Protein AF-A0AAE2HW21-F1 (afdb_monomer_lite)

Sequence (88 aa):
MHHDPVGLILDYARDAIVFDGDDLPFPLSQIQIKVIQENDRAVAVLTLEVDAMRIIPPPEPEPVEPESVPTPVEAFEEKLARIARRGQ

Secondary structure (DSSP, 8-state):
---PPPPEEEETTTTEEEETTEEPSS-GGGEEEEEEEETTEEEEEEEE--S-----PPPPPP--PPP-PPPHHHHHHHHHHHHHHH--

Foldseek 3Di:
DDDDDWDWDCDPPVQFIATNNDTDPDGVVQWDWDWDQDPNDTDIDIDHDDPDDDDDPDDDPDPDDPDCPDDPVRVVVVVVVVVVVVVD

Radius of gyration: 28.18 Å; chains: 1; bounding box: 42×32×78 Å

pLDDT: mean 79.27, std 10.25, range [39.41, 94.38]

Structure (mmCIF, N/CA/C/O backbone):
data_AF-A0AAE2HW21-F1
#
_entry.id   AF-A0AAE2HW21-F1
#
loop_
_atom_site.group_PDB
_atom_site.id
_atom_site.type_symbol
_atom_site.label_atom_id
_atom_site.label_alt_id
_atom_site.label_comp_id
_atom_site.label_asym_id
_atom_site.label_entity_id
_atom_site.label_seq_id
_atom_site.pdbx_PDB_ins_code
_atom_site.Cartn_x
_atom_site.Cartn_y
_atom_site.Cartn_z
_atom_site.occupancy
_atom_site.B_iso_or_equiv
_atom_site.auth_seq_id
_atom_site.auth_comp_id
_atom_site.auth_asym_id
_atom_site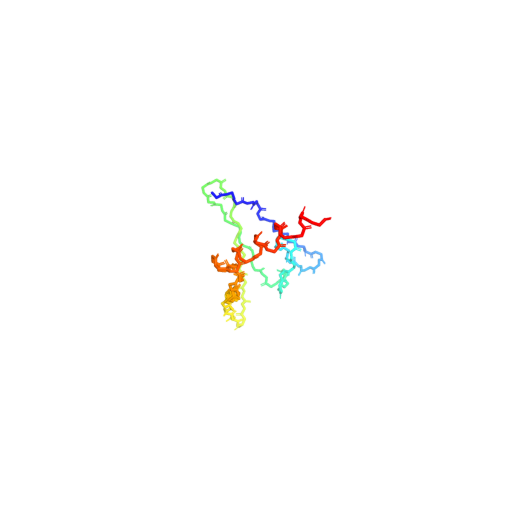.auth_atom_id
_atom_site.pdbx_PDB_model_num
ATOM 1 N N . MET A 1 1 ? 2.471 19.783 -12.760 1.00 39.41 1 MET A N 1
ATOM 2 C CA . MET A 1 1 ? 2.458 18.339 -12.466 1.00 39.41 1 MET A CA 1
ATOM 3 C C . MET A 1 1 ? 1.018 17.974 -12.152 1.00 39.41 1 MET A C 1
ATOM 5 O O . MET A 1 1 ? 0.473 18.528 -11.208 1.00 39.41 1 MET A O 1
ATOM 9 N N . HIS A 1 2 ? 0.364 17.202 -13.021 1.00 41.59 2 HIS A N 1
ATOM 10 C CA . HIS A 1 2 ? -0.950 16.619 -12.739 1.00 41.59 2 HIS A CA 1
ATOM 11 C C . HIS A 1 2 ? -0.653 15.385 -11.881 1.00 41.59 2 HIS A C 1
ATOM 13 O O . HIS A 1 2 ? 0.066 14.505 -12.343 1.00 41.59 2 HIS A O 1
ATOM 19 N N . HIS A 1 3 ? -1.060 15.380 -10.615 1.00 47.66 3 HIS A N 1
ATOM 20 C CA . HIS A 1 3 ? -1.061 14.151 -9.829 1.00 47.66 3 HIS A CA 1
ATOM 21 C C . HIS A 1 3 ? -2.449 13.562 -10.016 1.00 47.66 3 HIS A C 1
ATOM 23 O O . HIS A 1 3 ? -3.417 14.127 -9.503 1.00 47.66 3 HIS A O 1
ATOM 29 N N . ASP A 1 4 ? -2.553 12.499 -10.809 1.00 63.78 4 ASP A N 1
ATOM 30 C CA . ASP A 1 4 ? -3.786 11.726 -10.863 1.00 63.78 4 ASP A CA 1
ATOM 31 C C . ASP A 1 4 ? -4.118 11.244 -9.438 1.00 63.78 4 ASP A C 1
ATOM 33 O O . ASP A 1 4 ? -3.205 10.949 -8.654 1.00 63.78 4 ASP A O 1
ATOM 37 N N . PRO A 1 5 ? -5.399 11.258 -9.036 1.00 69.81 5 PRO A N 1
ATOM 38 C CA . PRO A 1 5 ? -5.781 10.871 -7.689 1.00 69.81 5 PRO A CA 1
ATOM 39 C C . PRO A 1 5 ? -5.433 9.398 -7.455 1.00 69.81 5 PRO A C 1
ATOM 41 O O . PRO A 1 5 ? -5.979 8.516 -8.109 1.00 69.81 5 PRO A O 1
ATOM 44 N N . VAL A 1 6 ? -4.542 9.143 -6.497 1.00 73.81 6 VAL A N 1
ATOM 45 C CA . VAL A 1 6 ? -4.161 7.788 -6.086 1.00 73.81 6 VAL A CA 1
ATOM 46 C C . VAL A 1 6 ? -5.317 7.141 -5.322 1.00 73.81 6 VAL A C 1
ATOM 48 O O . VAL A 1 6 ? -5.830 7.715 -4.358 1.00 73.81 6 VAL A O 1
ATOM 51 N N . GLY A 1 7 ? -5.728 5.944 -5.741 1.00 77.31 7 GLY A N 1
ATOM 52 C CA . GLY A 1 7 ? -6.754 5.156 -5.058 1.00 77.31 7 GLY A CA 1
ATOM 53 C C . GLY A 1 7 ? -6.178 4.333 -3.904 1.00 77.31 7 GLY A C 1
ATOM 54 O O . GLY A 1 7 ? -5.203 3.610 -4.086 1.00 77.31 7 GLY A O 1
ATOM 55 N N . LEU A 1 8 ? -6.808 4.400 -2.729 1.00 82.31 8 LEU A N 1
ATOM 56 C CA . LEU A 1 8 ? -6.519 3.535 -1.581 1.00 82.31 8 LEU A CA 1
ATOM 57 C C . LEU A 1 8 ? -7.811 2.839 -1.139 1.00 82.31 8 LEU A C 1
ATOM 59 O O . LEU A 1 8 ? -8.790 3.514 -0.813 1.00 82.31 8 LEU A O 1
ATOM 63 N N . ILE A 1 9 ? -7.816 1.506 -1.107 1.00 86.62 9 ILE A N 1
ATOM 64 C CA . ILE A 1 9 ? -8.965 0.692 -0.684 1.00 86.62 9 ILE A CA 1
ATOM 65 C C . ILE A 1 9 ? -8.568 -0.148 0.527 1.00 86.62 9 ILE A C 1
ATOM 67 O O . ILE A 1 9 ? -7.570 -0.863 0.497 1.00 86.62 9 ILE A O 1
ATOM 71 N N . LEU A 1 10 ? -9.382 -0.078 1.581 1.00 88.44 10 LEU A N 1
ATOM 72 C CA . LEU A 1 10 ? -9.254 -0.899 2.784 1.00 88.44 10 LEU A CA 1
ATOM 73 C C . LEU A 1 10 ? -10.311 -2.003 2.722 1.00 88.44 10 LEU A C 1
ATOM 75 O O . LEU A 1 10 ? -11.488 -1.766 3.006 1.00 88.44 10 LEU A O 1
ATOM 79 N N . ASP A 1 11 ? -9.909 -3.198 2.297 1.00 90.12 11 ASP A N 1
ATOM 80 C CA . ASP A 1 11 ? -10.807 -4.338 2.155 1.00 90.12 11 ASP A CA 1
ATOM 81 C C . ASP A 1 11 ? -10.797 -5.187 3.429 1.00 90.12 11 ASP A C 1
ATOM 83 O O . ASP A 1 11 ? -10.033 -6.141 3.580 1.00 90.12 11 ASP A O 1
ATOM 87 N N . TYR A 1 12 ? -11.685 -4.834 4.359 1.00 85.75 12 TYR A N 1
ATOM 88 C CA . TYR A 1 12 ? -11.854 -5.548 5.626 1.00 85.75 12 TYR A CA 1
ATOM 89 C C . TYR A 1 12 ? -12.357 -6.989 5.459 1.00 85.75 12 TYR A C 1
ATOM 91 O O . TYR A 1 12 ? -12.195 -7.788 6.377 1.00 85.75 12 TYR A O 1
ATOM 99 N N . ALA A 1 13 ? -12.977 -7.337 4.324 1.00 91.31 13 ALA A N 1
ATOM 100 C CA . ALA A 1 13 ? -13.477 -8.690 4.090 1.00 91.31 13 ALA A CA 1
ATOM 101 C C . ALA A 1 13 ? -12.355 -9.635 3.644 1.00 91.31 13 ALA A C 1
ATOM 103 O O . ALA A 1 13 ? -12.350 -10.806 4.021 1.00 91.31 13 ALA A O 1
ATOM 104 N N . ARG A 1 14 ? -11.407 -9.122 2.851 1.00 94.38 14 ARG A N 1
ATOM 105 C CA . ARG A 1 14 ? -10.222 -9.858 2.386 1.00 94.38 14 ARG A CA 1
ATOM 106 C C . ARG A 1 14 ? -8.989 -9.684 3.279 1.00 94.38 14 ARG A C 1
ATOM 108 O O . ARG A 1 14 ? -7.987 -10.336 3.019 1.00 94.38 14 ARG A O 1
ATOM 115 N N . ASP A 1 15 ? -9.067 -8.835 4.303 1.00 91.38 15 ASP A N 1
ATOM 116 C CA . ASP A 1 15 ? -7.925 -8.402 5.119 1.00 91.38 15 ASP A CA 1
ATOM 117 C C . ASP A 1 15 ? -6.786 -7.804 4.268 1.00 91.38 15 ASP A C 1
ATOM 119 O O . ASP A 1 15 ? -5.608 -8.072 4.491 1.00 91.38 15 ASP A O 1
ATOM 123 N N . ALA A 1 16 ? -7.146 -6.998 3.261 1.00 89.56 16 ALA A N 1
ATOM 124 C CA . ALA A 1 16 ? -6.229 -6.506 2.232 1.00 89.56 16 ALA A CA 1
ATOM 125 C C . ALA A 1 16 ? -6.241 -4.976 2.106 1.00 89.56 16 ALA A C 1
ATOM 127 O O . ALA A 1 16 ? -7.249 -4.309 2.364 1.00 89.56 16 ALA A O 1
ATOM 128 N N . ILE A 1 17 ? -5.114 -4.425 1.659 1.00 86.25 17 ILE A N 1
ATOM 129 C CA . ILE A 1 17 ? -4.973 -3.013 1.301 1.00 86.25 17 ILE A CA 1
ATOM 130 C C . ILE A 1 17 ? -4.627 -2.944 -0.177 1.00 86.25 17 ILE A C 1
ATOM 132 O O . ILE A 1 17 ? -3.622 -3.515 -0.587 1.00 86.25 17 ILE A O 1
ATOM 136 N N . VAL A 1 18 ? -5.438 -2.230 -0.954 1.00 88.06 18 VAL A N 1
ATOM 137 C CA . VAL A 1 18 ? -5.202 -2.026 -2.386 1.00 88.06 18 VAL A CA 1
ATOM 138 C C . VAL A 1 18 ? -4.723 -0.598 -2.602 1.00 88.06 18 VAL A C 1
ATOM 140 O O . VAL A 1 18 ? -5.427 0.349 -2.238 1.00 88.06 18 VAL A O 1
ATOM 143 N N . PHE A 1 19 ? -3.542 -0.440 -3.187 1.00 84.00 19 PHE A N 1
ATOM 144 C CA . PHE A 1 19 ? -2.955 0.844 -3.545 1.00 84.00 19 PHE A CA 1
ATOM 145 C C . PHE A 1 19 ? -2.826 0.923 -5.064 1.00 84.00 19 PHE A C 1
ATOM 147 O O . PHE A 1 19 ? -2.132 0.117 -5.669 1.00 84.00 19 PHE A O 1
ATOM 154 N N . ASP A 1 20 ? -3.540 1.866 -5.676 1.00 86.25 20 ASP A N 1
ATOM 155 C CA . ASP A 1 20 ? -3.581 2.067 -7.134 1.00 86.25 20 ASP A CA 1
ATOM 156 C C . ASP A 1 20 ? -3.945 0.811 -7.956 1.00 86.25 20 ASP A C 1
ATOM 158 O O . ASP A 1 20 ? -3.537 0.632 -9.097 1.00 86.25 20 ASP A O 1
ATOM 162 N N . GLY A 1 21 ? -4.754 -0.074 -7.364 1.00 86.75 21 GLY A N 1
ATOM 163 C CA . GLY A 1 21 ? -5.185 -1.330 -7.983 1.00 86.75 21 GLY A CA 1
ATOM 164 C C . GLY A 1 21 ? -4.343 -2.554 -7.615 1.00 86.75 21 GLY A C 1
ATOM 165 O O . GLY A 1 21 ? -4.808 -3.667 -7.855 1.00 86.75 21 GLY A O 1
ATOM 166 N N . ASP A 1 22 ? -3.188 -2.372 -6.971 1.00 88.94 22 ASP A N 1
ATOM 167 C CA . ASP A 1 22 ? -2.315 -3.461 -6.528 1.00 88.94 22 ASP A CA 1
ATOM 168 C C . ASP A 1 22 ? -2.491 -3.778 -5.037 1.00 88.94 22 ASP A C 1
ATOM 170 O O . ASP A 1 22 ? -2.559 -2.882 -4.191 1.00 88.94 22 ASP A O 1
ATOM 174 N N . ASP A 1 23 ? -2.528 -5.069 -4.699 1.00 88.38 23 ASP A N 1
ATOM 175 C CA . ASP A 1 23 ? -2.562 -5.531 -3.311 1.00 88.38 23 ASP A CA 1
ATOM 176 C C . ASP A 1 23 ? -1.192 -5.301 -2.647 1.00 88.38 23 ASP A C 1
ATOM 178 O O . ASP A 1 23 ? -0.152 -5.770 -3.121 1.00 88.38 23 ASP A O 1
ATOM 182 N N . LEU A 1 24 ? -1.182 -4.602 -1.513 1.00 84.81 24 LEU A N 1
ATOM 183 C CA . LEU A 1 24 ? 0.021 -4.441 -0.706 1.00 84.81 24 LEU A CA 1
ATOM 184 C C . LEU A 1 24 ? 0.390 -5.769 -0.020 1.00 84.81 24 LEU A C 1
ATOM 186 O O . LEU A 1 24 ? -0.492 -6.528 0.385 1.00 84.81 24 LEU A O 1
A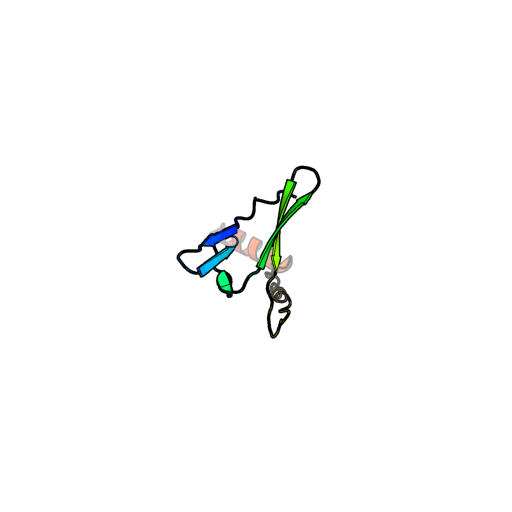TOM 190 N N . PRO A 1 25 ? 1.690 -6.056 0.180 1.00 85.31 25 PRO A N 1
ATOM 191 C CA . PRO A 1 25 ? 2.167 -7.348 0.682 1.00 85.31 25 PRO A CA 1
ATOM 192 C C . PRO A 1 25 ? 1.974 -7.533 2.198 1.00 85.31 25 PRO A C 1
ATOM 194 O O . PRO A 1 25 ? 2.666 -8.339 2.819 1.00 85.31 25 PRO A O 1
ATOM 197 N N . PHE A 1 26 ? 1.072 -6.771 2.811 1.00 82.50 26 PHE A N 1
ATOM 198 C CA . PHE A 1 26 ? 0.789 -6.798 4.238 1.00 82.50 26 PHE A CA 1
ATOM 199 C C . PHE A 1 26 ? -0.722 -6.716 4.479 1.00 82.50 26 PHE A C 1
ATOM 201 O O . PHE A 1 26 ? -1.411 -5.930 3.821 1.00 82.50 26 PHE A O 1
ATOM 208 N N . PRO A 1 27 ? -1.246 -7.525 5.414 1.00 85.94 27 PRO A N 1
ATOM 209 C CA . PRO A 1 27 ? -2.668 -7.55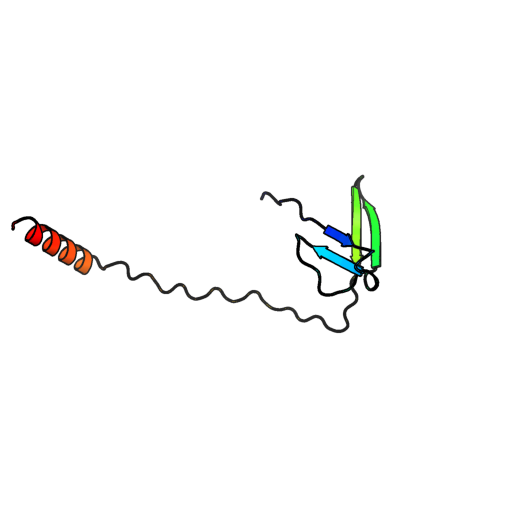9 5.694 1.00 85.94 27 PRO A CA 1
ATOM 210 C C . PRO A 1 27 ? -3.127 -6.284 6.407 1.00 85.94 27 PRO A C 1
ATOM 212 O O . PRO A 1 27 ? -2.381 -5.671 7.177 1.00 85.94 27 PRO A O 1
ATOM 215 N N . LEU A 1 28 ? -4.388 -5.911 6.190 1.00 83.62 28 LEU A N 1
ATOM 216 C CA . LEU A 1 28 ? -4.999 -4.733 6.812 1.00 83.62 28 LEU A CA 1
ATOM 217 C C . LEU A 1 28 ? -4.965 -4.813 8.347 1.00 83.62 28 LEU A C 1
ATOM 219 O O . LEU A 1 28 ? -4.757 -3.802 9.016 1.00 83.62 28 LEU A O 1
ATOM 223 N N . SER A 1 29 ? -5.102 -6.015 8.903 1.00 84.69 29 SER A N 1
ATOM 224 C CA . SER A 1 29 ? -5.046 -6.315 10.334 1.00 84.69 29 SER A CA 1
ATOM 225 C C . SER A 1 29 ? -3.704 -5.997 11.002 1.00 84.69 29 SER A C 1
ATOM 227 O O . SER A 1 29 ? -3.661 -5.841 12.223 1.00 84.69 29 SER A O 1
ATOM 229 N N . GLN A 1 30 ? -2.621 -5.863 10.229 1.00 84.38 30 GLN A N 1
ATOM 230 C CA . GLN A 1 30 ? -1.294 -5.484 10.730 1.00 84.38 30 GLN A CA 1
ATOM 231 C C . GLN A 1 30 ? -1.013 -3.980 10.638 1.00 84.38 30 GLN A C 1
ATOM 233 O O . GLN A 1 30 ? 0.046 -3.526 11.068 1.00 84.38 30 GLN A O 1
ATOM 238 N N . ILE A 1 31 ? -1.946 -3.191 10.103 1.00 83.12 31 ILE A N 1
ATOM 239 C CA . ILE A 1 31 ? -1.774 -1.748 9.943 1.00 83.12 31 ILE A CA 1
ATOM 240 C C . ILE A 1 31 ? -2.549 -0.994 11.013 1.00 83.12 31 ILE A C 1
ATOM 242 O O . ILE A 1 31 ? -3.734 -1.231 11.250 1.00 83.12 31 ILE A O 1
ATOM 246 N N . GLN A 1 32 ? -1.898 0.005 11.607 1.00 82.81 32 GLN A N 1
ATOM 247 C CA . GLN A 1 32 ? -2.595 1.011 12.398 1.00 82.81 32 GLN A CA 1
ATOM 248 C C . GLN A 1 32 ? -2.974 2.193 11.513 1.00 82.81 32 GLN A C 1
ATOM 250 O O . GLN A 1 32 ? -2.120 2.811 10.878 1.00 82.81 32 GLN A O 1
ATOM 255 N N . ILE A 1 33 ? -4.260 2.537 11.499 1.00 81.12 33 ILE A N 1
ATOM 256 C CA . ILE A 1 33 ? -4.767 3.699 10.771 1.00 81.12 33 ILE A CA 1
ATOM 257 C C . ILE A 1 33 ? -5.122 4.782 11.781 1.00 81.12 33 ILE A C 1
ATOM 259 O O . ILE A 1 33 ? -5.972 4.590 12.650 1.00 81.12 33 ILE A O 1
ATOM 263 N N . LYS A 1 34 ? -4.485 5.943 11.647 1.00 81.88 34 LYS A N 1
ATOM 264 C CA . LYS A 1 34 ? -4.768 7.132 12.445 1.00 81.88 34 LYS A CA 1
ATOM 265 C C . LYS A 1 34 ? -5.294 8.230 11.537 1.00 81.88 34 LYS A C 1
ATOM 267 O O . LYS A 1 34 ? -4.571 8.728 10.683 1.00 81.88 34 LYS A O 1
ATOM 272 N N . VAL A 1 35 ? -6.535 8.649 11.751 1.00 78.81 35 VAL A N 1
ATOM 273 C CA . VAL A 1 35 ? -7.099 9.809 11.055 1.00 78.81 35 VAL A CA 1
ATOM 274 C C . VAL A 1 35 ? -6.896 11.046 11.922 1.00 78.81 35 VAL A C 1
ATOM 276 O O . VAL A 1 35 ? -7.287 11.062 13.089 1.00 78.81 35 VAL A O 1
ATOM 279 N N . ILE A 1 36 ? -6.265 12.072 11.363 1.00 85.81 36 ILE A N 1
ATOM 280 C CA . ILE A 1 36 ? -6.101 13.388 11.984 1.00 85.81 36 ILE A CA 1
ATOM 281 C C . ILE A 1 36 ? -6.820 14.436 11.136 1.00 85.81 36 ILE A C 1
ATOM 283 O O . ILE A 1 36 ? -6.918 14.300 9.919 1.00 85.81 36 ILE A O 1
ATOM 287 N N . GLN A 1 37 ? -7.340 15.477 11.777 1.00 83.62 37 GLN A N 1
ATOM 288 C CA . GLN A 1 37 ? -7.909 16.624 11.078 1.00 83.62 37 GLN A CA 1
ATOM 289 C C . GLN A 1 37 ? -6.886 17.756 11.086 1.00 83.62 37 GLN A C 1
ATOM 291 O O . GLN A 1 37 ? -6.438 18.180 12.149 1.00 83.62 37 GLN A O 1
ATOM 296 N N . GLU A 1 38 ? -6.511 18.231 9.905 1.00 88.44 38 GLU A N 1
ATOM 297 C CA . GLU A 1 38 ? -5.484 19.248 9.723 1.00 88.44 38 GLU A CA 1
ATOM 298 C C . GLU A 1 38 ? -5.959 20.255 8.671 1.00 88.44 38 GLU A C 1
ATOM 300 O O . GLU A 1 38 ? -6.233 19.885 7.532 1.00 88.44 38 GLU A O 1
ATOM 305 N N . ASN A 1 39 ? -6.092 21.531 9.054 1.00 83.88 39 ASN A N 1
ATOM 306 C CA . ASN A 1 39 ? -6.486 22.630 8.156 1.00 83.88 39 ASN A CA 1
ATOM 307 C C . ASN A 1 39 ? -7.719 22.304 7.281 1.00 83.88 39 ASN A C 1
ATOM 309 O O . ASN A 1 39 ? -7.649 22.347 6.053 1.00 83.88 39 ASN A O 1
ATOM 313 N N . ASP A 1 40 ? -8.830 21.921 7.922 1.00 84.62 40 ASP A N 1
ATOM 314 C CA . ASP A 1 40 ? -10.097 21.505 7.291 1.00 84.62 40 ASP A CA 1
ATOM 315 C C . ASP A 1 40 ? -10.021 20.261 6.387 1.00 84.62 40 ASP A C 1
ATOM 317 O O . ASP A 1 40 ? -10.966 19.951 5.658 1.00 84.62 40 ASP A O 1
ATOM 321 N N . ARG A 1 41 ? -8.927 19.496 6.453 1.00 79.94 41 ARG A N 1
ATOM 322 C CA . ARG A 1 41 ? -8.758 18.236 5.720 1.00 79.94 41 ARG A CA 1
ATOM 323 C C . ARG A 1 41 ? -8.623 17.065 6.682 1.00 79.94 41 ARG A C 1
ATOM 325 O O . ARG A 1 41 ? -7.972 17.167 7.718 1.00 79.94 41 ARG A O 1
ATOM 332 N N . ALA A 1 42 ? -9.233 15.939 6.327 1.00 75.94 42 ALA A N 1
ATOM 333 C CA . ALA A 1 42 ? -8.963 14.668 6.983 1.00 75.94 42 ALA A CA 1
ATOM 334 C C . ALA A 1 42 ? -7.705 14.053 6.358 1.00 75.94 42 ALA A C 1
ATOM 336 O O . ALA A 1 42 ? -7.647 13.851 5.146 1.00 75.94 42 ALA A O 1
ATOM 337 N N . VAL A 1 43 ? -6.707 13.761 7.185 1.00 83.00 43 VAL A N 1
ATOM 338 C CA . VAL A 1 43 ? -5.470 13.083 6.798 1.00 83.00 43 VAL A CA 1
ATOM 339 C C . VAL A 1 43 ? -5.478 11.708 7.451 1.00 83.00 43 VAL A C 1
ATOM 341 O O . VAL A 1 43 ? -5.503 11.595 8.676 1.00 83.00 43 VAL A O 1
ATOM 344 N N . ALA A 1 44 ? -5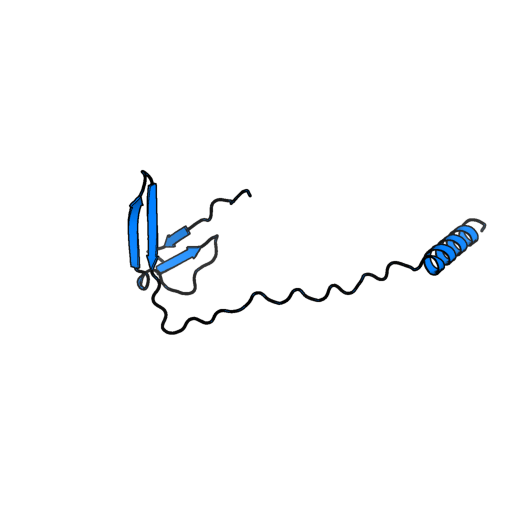.475 10.655 6.639 1.00 78.12 44 ALA A N 1
ATOM 345 C CA . ALA A 1 44 ? -5.300 9.290 7.116 1.00 78.12 44 ALA A CA 1
ATOM 346 C C . ALA A 1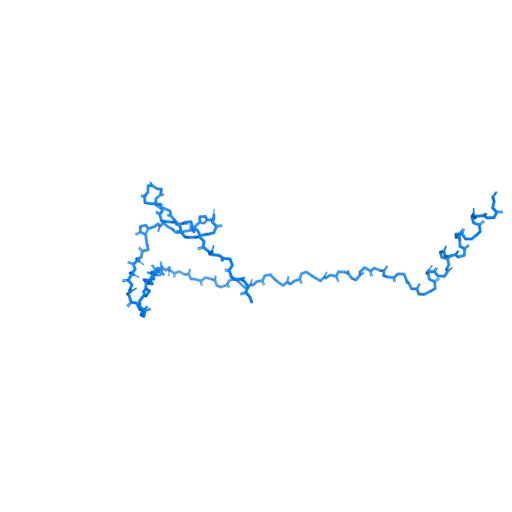 44 ? -3.809 8.936 7.089 1.00 78.12 44 ALA A C 1
ATOM 348 O O . ALA A 1 44 ? -3.173 8.965 6.038 1.00 78.12 44 ALA A O 1
ATOM 349 N N . VAL A 1 45 ? -3.257 8.608 8.251 1.00 82.44 45 VAL A N 1
ATOM 350 C CA . VAL A 1 45 ? -1.896 8.103 8.421 1.00 82.44 45 VAL A CA 1
ATOM 351 C C . VAL A 1 45 ? -1.982 6.594 8.597 1.00 82.44 45 VAL A C 1
ATOM 353 O O . VAL A 1 45 ? -2.620 6.119 9.536 1.00 82.44 45 VAL A O 1
ATOM 356 N N . LEU A 1 46 ? -1.353 5.851 7.689 1.00 78.94 46 LEU A N 1
ATOM 357 C CA . LEU A 1 46 ? -1.210 4.403 7.783 1.00 78.94 46 LEU A CA 1
ATOM 358 C C . LEU A 1 46 ? 0.190 4.098 8.314 1.00 78.94 46 LEU A C 1
ATOM 360 O O . LEU A 1 46 ? 1.185 4.458 7.685 1.00 78.94 46 LEU A O 1
ATOM 364 N N . THR A 1 47 ? 0.260 3.453 9.474 1.00 80.75 47 THR A N 1
ATOM 365 C CA . THR A 1 47 ? 1.513 3.008 10.084 1.00 80.75 47 THR A CA 1
ATOM 366 C C . THR A 1 47 ? 1.666 1.514 9.854 1.00 80.75 47 THR A C 1
ATOM 368 O O . THR A 1 47 ? 0.838 0.725 10.313 1.00 80.75 47 THR A O 1
ATOM 371 N N . LEU A 1 48 ? 2.743 1.147 9.163 1.00 74.00 48 LEU A N 1
ATOM 372 C CA . LEU A 1 48 ? 3.167 -0.231 8.964 1.00 74.00 48 LEU A CA 1
ATOM 373 C C . LEU A 1 48 ? 4.418 -0.492 9.808 1.00 74.00 48 LEU A C 1
ATOM 375 O O . LEU A 1 48 ? 5.443 0.164 9.616 1.00 74.00 48 LEU A O 1
ATOM 379 N N . GLU A 1 49 ? 4.338 -1.461 10.715 1.00 72.94 49 GLU A N 1
ATOM 380 C CA . GLU A 1 49 ? 5.506 -1.987 11.421 1.00 72.94 49 GLU A CA 1
ATOM 381 C C . GLU A 1 49 ? 6.045 -3.193 10.643 1.00 72.94 49 GLU A C 1
ATOM 383 O O . GLU A 1 49 ? 5.325 -4.161 10.409 1.00 72.94 49 GLU A O 1
ATOM 388 N N . VAL A 1 50 ? 7.304 -3.124 10.203 1.00 68.88 50 VAL A N 1
ATOM 389 C CA . VAL A 1 50 ? 7.988 -4.225 9.508 1.00 68.88 50 VAL A CA 1
ATOM 390 C C . VAL A 1 50 ? 9.241 -4.630 10.274 1.00 68.88 50 VAL A C 1
ATOM 392 O O . VAL A 1 50 ? 10.005 -3.769 10.709 1.00 68.88 50 VAL A O 1
ATOM 395 N N . ASP A 1 51 ? 9.491 -5.936 10.385 1.00 74.56 51 ASP A N 1
ATOM 396 C CA . ASP A 1 51 ? 10.690 -6.467 11.052 1.00 74.56 51 ASP A CA 1
ATOM 397 C C . ASP A 1 51 ? 11.983 -6.132 10.288 1.00 74.56 51 ASP A C 1
ATOM 399 O O . ASP A 1 51 ? 13.049 -5.957 10.879 1.00 74.56 51 ASP A O 1
ATOM 403 N N . ALA A 1 52 ? 11.901 -6.036 8.957 1.00 68.56 52 ALA A N 1
ATOM 404 C CA . ALA A 1 52 ? 13.020 -5.681 8.095 1.00 68.56 52 ALA A CA 1
ATOM 405 C C . ALA A 1 52 ? 12.540 -4.918 6.856 1.00 68.56 52 ALA A C 1
ATOM 407 O O . ALA A 1 52 ? 11.692 -5.392 6.102 1.00 68.56 52 ALA A O 1
ATOM 408 N N . MET A 1 53 ? 13.136 -3.751 6.608 1.00 70.69 53 MET A N 1
ATOM 409 C CA . MET A 1 53 ? 12.929 -2.979 5.385 1.00 70.69 53 MET A CA 1
ATOM 410 C C . MET A 1 53 ? 14.165 -3.099 4.496 1.00 70.69 53 MET A C 1
ATOM 412 O O . MET A 1 53 ? 15.280 -2.798 4.926 1.00 70.69 53 MET A O 1
ATOM 416 N N . ARG A 1 54 ? 13.976 -3.501 3.236 1.00 73.00 54 ARG A N 1
ATOM 417 C CA . ARG A 1 54 ? 15.024 -3.441 2.213 1.00 73.00 54 ARG A CA 1
ATOM 418 C C . ARG A 1 54 ? 14.661 -2.367 1.201 1.00 73.00 54 ARG A C 1
ATOM 420 O O . ARG A 1 54 ? 13.660 -2.486 0.506 1.00 73.00 54 ARG A O 1
ATOM 427 N N . ILE A 1 55 ? 15.495 -1.337 1.100 1.00 73.12 55 ILE A N 1
ATOM 428 C CA . ILE A 1 55 ? 15.372 -0.334 0.042 1.00 73.12 55 ILE A CA 1
ATOM 429 C C . ILE A 1 55 ? 15.961 -0.951 -1.225 1.00 73.12 55 ILE A C 1
ATOM 431 O O . ILE A 1 55 ? 17.160 -1.233 -1.281 1.00 73.12 55 ILE A O 1
ATOM 435 N N . ILE A 1 56 ? 15.111 -1.211 -2.216 1.00 77.50 56 ILE A N 1
ATOM 436 C CA . ILE A 1 56 ? 15.553 -1.629 -3.546 1.00 77.50 56 ILE A CA 1
ATOM 437 C C . ILE A 1 56 ? 15.719 -0.344 -4.364 1.00 77.50 56 ILE A C 1
ATOM 439 O O . ILE A 1 56 ? 14.728 0.362 -4.560 1.00 77.50 56 ILE A O 1
ATOM 443 N N . PRO A 1 57 ? 16.944 0.018 -4.788 1.00 74.25 57 PRO A N 1
ATOM 444 C CA . PRO A 1 57 ? 17.119 1.153 -5.682 1.00 74.25 57 PRO A CA 1
ATOM 445 C C . PRO A 1 57 ? 16.355 0.888 -6.987 1.00 74.25 57 PRO A C 1
ATOM 447 O O . PRO A 1 57 ? 16.230 -0.276 -7.385 1.00 74.25 57 PRO A O 1
ATOM 450 N N . PRO A 1 58 ? 15.836 1.933 -7.657 1.00 72.56 58 PRO A N 1
ATOM 451 C CA . PRO A 1 58 ? 15.252 1.752 -8.977 1.00 72.56 58 PRO A CA 1
ATOM 452 C C . PRO A 1 58 ? 16.274 1.057 -9.889 1.00 72.56 58 PRO A C 1
ATOM 454 O O . PRO A 1 58 ? 17.478 1.293 -9.728 1.00 72.56 58 PRO A O 1
ATOM 457 N N . PRO A 1 59 ? 15.825 0.191 -10.814 1.00 76.75 59 PRO A N 1
ATOM 458 C CA . PRO A 1 59 ? 16.733 -0.417 -11.774 1.00 76.75 59 PRO A CA 1
ATOM 459 C C . PRO A 1 59 ? 17.492 0.687 -12.517 1.00 76.75 59 PRO A C 1
ATOM 461 O O . PRO A 1 59 ? 16.906 1.712 -12.881 1.00 76.75 59 PRO A O 1
ATOM 464 N N . GLU A 1 60 ? 18.800 0.500 -12.711 1.00 81.88 60 GLU A N 1
ATOM 465 C CA . GLU A 1 60 ? 19.560 1.377 -13.600 1.00 81.88 60 GLU A CA 1
ATOM 466 C C . GLU A 1 60 ? 18.914 1.319 -14.993 1.00 81.88 60 GLU A C 1
ATOM 468 O O . GLU A 1 60 ? 18.537 0.229 -15.435 1.00 81.88 60 GLU A O 1
ATOM 473 N N . PRO A 1 61 ? 18.726 2.465 -15.673 1.00 76.56 61 PRO A N 1
ATOM 474 C CA . PRO A 1 61 ? 18.192 2.453 -17.025 1.00 76.56 61 PRO A CA 1
ATOM 475 C C . PRO A 1 61 ? 19.099 1.589 -17.901 1.00 76.56 61 PRO A C 1
ATOM 477 O O . PRO A 1 61 ? 20.322 1.751 -17.878 1.00 76.56 61 PRO A O 1
ATOM 480 N N . GLU A 1 62 ? 18.503 0.671 -18.663 1.00 78.69 62 GLU A N 1
ATOM 481 C CA . GLU A 1 62 ? 19.259 -0.127 -19.623 1.00 78.69 62 GLU A CA 1
ATOM 482 C C . GLU A 1 62 ? 19.998 0.818 -20.584 1.00 78.69 62 GLU A C 1
ATOM 484 O O . GLU A 1 62 ? 19.421 1.823 -21.024 1.00 78.69 62 GLU A O 1
ATOM 489 N N . PRO A 1 63 ? 21.279 0.550 -20.897 1.00 73.81 63 PRO A N 1
ATOM 490 C CA . PRO A 1 63 ? 21.991 1.333 -21.886 1.00 73.81 63 PRO A CA 1
ATOM 491 C C . PRO A 1 63 ? 21.237 1.208 -23.206 1.00 73.81 63 PRO A C 1
ATOM 493 O O . PRO A 1 63 ? 21.177 0.134 -23.800 1.00 73.81 63 PRO A O 1
ATOM 496 N N . VAL A 1 64 ? 20.644 2.315 -23.652 1.00 74.94 64 VAL A N 1
ATOM 497 C CA . VAL A 1 64 ? 20.073 2.406 -24.992 1.00 74.94 64 VAL A CA 1
ATOM 498 C C . VAL A 1 64 ? 21.238 2.191 -25.948 1.00 74.94 64 VAL A C 1
ATOM 500 O O . VAL A 1 64 ? 22.128 3.042 -26.039 1.00 74.94 64 VAL A O 1
ATOM 503 N N . GLU A 1 65 ? 21.277 1.033 -26.610 1.00 71.25 65 GLU A N 1
ATOM 504 C CA . GLU A 1 65 ? 22.195 0.835 -27.722 1.00 71.25 65 GLU A CA 1
ATOM 505 C C . GLU A 1 65 ? 21.935 1.976 -28.708 1.00 71.25 65 GLU A C 1
ATOM 507 O O . GLU A 1 65 ? 20.778 2.202 -29.080 1.00 71.25 65 GLU A O 1
ATOM 512 N N . PRO A 1 66 ? 22.957 2.761 -29.087 1.00 64.75 66 PRO A N 1
ATOM 513 C CA . PRO A 1 66 ? 22.751 3.803 -30.069 1.00 64.75 66 PRO A CA 1
ATOM 514 C C . PRO A 1 66 ? 22.233 3.126 -31.334 1.00 64.75 66 PRO A C 1
ATOM 516 O O . PRO A 1 66 ? 22.942 2.314 -31.935 1.00 64.75 66 PRO A O 1
ATOM 519 N N . GLU A 1 67 ? 20.997 3.447 -31.731 1.00 68.88 67 GLU A N 1
ATOM 520 C CA . GLU A 1 67 ? 20.529 3.117 -33.069 1.00 68.88 67 GLU A CA 1
ATOM 521 C C . GLU A 1 67 ? 21.607 3.611 -34.032 1.00 68.88 67 GLU A C 1
ATOM 523 O O . GLU A 1 67 ? 22.056 4.760 -33.953 1.00 68.88 67 GLU A O 1
ATOM 528 N N . SER A 1 68 ? 22.094 2.708 -34.879 1.00 69.12 68 SER A N 1
ATOM 529 C CA . SER A 1 68 ? 23.122 3.021 -35.861 1.00 69.12 68 SER A CA 1
ATOM 530 C C . SER A 1 68 ? 22.521 3.991 -36.870 1.00 69.12 68 SER A C 1
ATOM 532 O O . SER A 1 68 ? 21.925 3.604 -37.872 1.00 69.12 68 SER A O 1
ATOM 534 N N . VAL A 1 69 ? 22.633 5.286 -36.575 1.00 77.81 69 VAL A N 1
ATOM 535 C CA . VAL A 1 69 ? 22.302 6.333 -37.532 1.00 77.81 69 VAL A CA 1
ATOM 536 C C . VAL A 1 69 ? 23.304 6.177 -38.672 1.00 77.81 69 VAL A C 1
ATOM 538 O O . VAL A 1 69 ? 24.508 6.270 -38.406 1.00 77.81 69 VAL A O 1
ATOM 541 N N . PRO A 1 70 ? 22.851 5.922 -39.914 1.00 76.81 70 PRO A N 1
ATOM 542 C CA . PRO A 1 70 ? 23.760 5.751 -41.029 1.00 76.81 70 PRO A CA 1
ATOM 543 C C . PRO A 1 70 ? 24.657 6.976 -41.117 1.00 76.81 70 PRO A C 1
ATOM 545 O O . PRO A 1 70 ? 24.203 8.126 -41.071 1.00 76.81 70 PRO A O 1
ATOM 548 N N . THR A 1 71 ? 25.953 6.721 -41.221 1.00 82.44 71 THR A N 1
ATOM 549 C CA . THR A 1 71 ? 26.933 7.772 -41.433 1.00 82.44 71 THR A CA 1
ATOM 550 C C . THR A 1 71 ? 26.574 8.553 -42.702 1.00 82.44 71 THR A C 1
ATOM 552 O O . THR A 1 71 ? 25.924 8.025 -43.612 1.00 82.44 71 THR A O 1
ATOM 555 N N . PRO A 1 72 ? 27.026 9.811 -42.834 1.00 85.94 72 PRO A N 1
ATOM 556 C CA . PRO A 1 72 ? 26.813 10.578 -44.060 1.00 85.94 72 PRO A CA 1
ATOM 557 C C . PRO A 1 72 ? 27.277 9.845 -45.331 1.00 85.94 72 PRO A C 1
ATOM 559 O O . PRO A 1 72 ? 26.716 10.069 -46.402 1.00 85.94 72 PRO A O 1
ATOM 562 N N . VAL A 1 73 ? 28.274 8.959 -45.206 1.00 87.56 73 VAL A N 1
ATOM 563 C CA . VAL A 1 73 ? 28.779 8.112 -46.294 1.00 87.56 73 VAL A CA 1
ATOM 564 C C . VAL A 1 73 ? 27.780 7.006 -46.638 1.00 87.56 73 VAL A C 1
ATOM 566 O O . VAL A 1 73 ? 27.385 6.902 -47.795 1.00 87.56 73 VAL A O 1
ATOM 569 N N . GLU A 1 74 ? 27.288 6.251 -45.654 1.00 86.44 74 GLU A N 1
ATOM 570 C CA . GLU A 1 74 ? 26.285 5.194 -45.873 1.00 86.44 74 GLU A CA 1
ATOM 571 C C . GLU A 1 74 ? 24.976 5.759 -46.444 1.00 86.44 74 GLU A C 1
ATOM 573 O O . GLU A 1 74 ? 24.415 5.216 -47.396 1.00 86.44 74 GLU A O 1
ATOM 578 N N . ALA A 1 75 ? 24.528 6.913 -45.941 1.00 86.75 75 ALA A N 1
ATOM 579 C CA . ALA A 1 75 ? 23.351 7.606 -46.464 1.00 86.75 75 ALA A CA 1
ATOM 580 C C . ALA A 1 75 ? 23.544 8.062 -47.924 1.00 86.75 75 ALA A C 1
ATOM 582 O O . ALA A 1 75 ? 22.601 8.064 -48.725 1.00 86.75 75 ALA A O 1
ATOM 583 N N . PHE A 1 76 ? 24.766 8.456 -48.288 1.00 88.44 76 PHE A N 1
ATOM 584 C CA . PHE A 1 76 ? 25.110 8.839 -49.653 1.00 88.44 76 PHE A CA 1
ATOM 585 C C . PHE A 1 76 ? 25.140 7.627 -50.593 1.00 88.44 76 PHE A C 1
ATOM 587 O O . PHE A 1 76 ? 24.555 7.683 -51.679 1.00 88.44 76 PHE A O 1
ATOM 594 N N . GLU A 1 77 ? 25.747 6.520 -50.166 1.00 90.06 77 GLU A N 1
ATOM 595 C CA . GLU A 1 77 ? 25.783 5.265 -50.920 1.00 90.06 77 GLU A CA 1
ATOM 596 C C . GLU A 1 77 ? 24.377 4.702 -51.155 1.00 90.06 77 GLU A C 1
ATOM 598 O O . GLU A 1 77 ? 24.032 4.329 -52.281 1.00 90.06 77 GLU A O 1
ATOM 603 N N . GLU A 1 78 ? 23.511 4.732 -50.139 1.00 87.50 78 GLU A N 1
ATOM 604 C CA . GLU A 1 78 ? 22.124 4.287 -50.274 1.00 87.50 78 GLU A CA 1
ATOM 605 C C . GLU A 1 78 ? 21.349 5.152 -51.284 1.00 87.50 78 GLU A C 1
ATOM 607 O O . GLU A 1 78 ? 20.569 4.649 -52.107 1.00 87.50 78 GLU A O 1
ATOM 612 N N . LYS A 1 79 ? 21.604 6.467 -51.282 1.00 86.06 79 LYS A N 1
ATOM 613 C CA . LYS A 1 79 ? 21.005 7.407 -52.234 1.00 86.06 79 LYS A CA 1
ATOM 614 C C . LYS A 1 79 ? 21.455 7.122 -53.667 1.00 86.06 79 LYS A C 1
ATOM 616 O O . LYS A 1 79 ? 20.609 7.115 -54.565 1.00 86.06 79 LYS A O 1
ATOM 621 N N . LEU A 1 80 ? 22.739 6.833 -53.890 1.00 90.38 80 LEU A N 1
ATOM 622 C CA . LEU A 1 80 ? 23.252 6.423 -55.202 1.00 90.38 80 LEU A CA 1
ATOM 623 C C . LEU A 1 80 ? 22.636 5.097 -55.660 1.00 90.38 80 LEU A C 1
ATOM 625 O O . LEU A 1 80 ? 22.146 5.002 -56.788 1.00 90.38 80 LEU A O 1
ATOM 629 N N . ALA A 1 81 ? 22.573 4.105 -54.771 1.00 87.19 81 ALA A N 1
ATOM 630 C CA . ALA A 1 81 ? 21.973 2.807 -55.066 1.00 87.19 81 ALA A CA 1
ATOM 631 C C . ALA A 1 81 ? 20.482 2.919 -55.432 1.00 87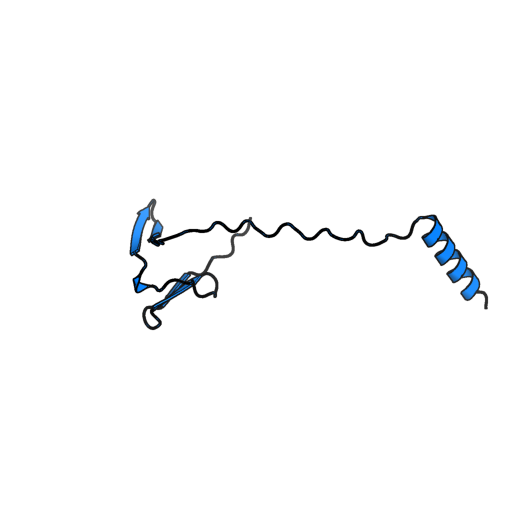.19 81 ALA A C 1
ATOM 633 O O . ALA A 1 81 ? 19.970 2.130 -56.229 1.00 87.19 81 ALA A O 1
ATOM 634 N N . ARG A 1 82 ? 19.762 3.891 -54.861 1.00 86.50 82 ARG A N 1
ATOM 635 C CA . ARG A 1 82 ? 18.357 4.175 -55.191 1.00 86.50 82 ARG A CA 1
ATOM 636 C C . ARG A 1 82 ? 18.200 4.835 -56.561 1.00 86.50 82 ARG A C 1
ATOM 638 O O . ARG A 1 82 ? 17.246 4.528 -57.270 1.00 86.50 82 ARG A O 1
ATOM 645 N N . ILE A 1 83 ? 19.119 5.722 -56.938 1.00 86.69 83 ILE A N 1
ATOM 646 C CA . ILE A 1 83 ? 19.121 6.376 -58.255 1.00 86.69 83 ILE A CA 1
ATOM 647 C C . ILE A 1 83 ? 19.429 5.354 -59.355 1.00 86.69 83 ILE A C 1
ATOM 649 O O . ILE A 1 83 ? 18.699 5.294 -60.340 1.00 86.69 83 ILE A O 1
ATOM 653 N N . ALA A 1 84 ? 20.434 4.497 -59.151 1.00 81.62 84 ALA A N 1
ATOM 654 C CA . ALA A 1 84 ? 20.811 3.454 -60.108 1.00 81.62 84 ALA A CA 1
ATOM 655 C C . ALA A 1 84 ? 19.659 2.474 -60.405 1.00 81.62 84 ALA A C 1
ATOM 657 O O . ALA A 1 84 ? 19.461 2.081 -61.549 1.00 81.62 84 ALA A O 1
ATOM 658 N N . ARG A 1 85 ? 18.851 2.140 -59.390 1.00 80.00 85 ARG A N 1
ATOM 659 C CA . ARG A 1 85 ? 17.674 1.264 -59.521 1.00 80.00 85 ARG A CA 1
ATOM 660 C C . ARG A 1 85 ? 16.465 1.910 -60.209 1.00 80.00 85 ARG A C 1
ATOM 662 O O . ARG A 1 85 ? 15.580 1.188 -60.638 1.00 80.00 85 ARG A O 1
ATOM 669 N N . ARG A 1 86 ? 16.398 3.244 -60.299 1.00 70.06 86 ARG A N 1
ATOM 670 C CA . ARG A 1 86 ? 15.319 3.975 -61.001 1.00 70.06 86 ARG A CA 1
ATOM 671 C C . ARG A 1 86 ? 15.613 4.220 -62.483 1.00 70.06 86 ARG A C 1
ATOM 673 O O . ARG A 1 86 ? 14.730 4.684 -63.194 1.00 70.06 86 ARG A O 1
ATOM 680 N N . GLY A 1 87 ? 16.852 3.986 -62.913 1.00 61.34 87 GLY A N 1
ATOM 681 C CA . GLY A 1 87 ? 17.289 4.107 -64.307 1.00 61.34 87 GLY A CA 1
ATOM 682 C C . GLY A 1 87 ? 17.257 2.791 -65.094 1.00 61.34 87 GLY A C 1
ATOM 683 O O . GLY A 1 87 ? 17.784 2.762 -66.203 1.00 61.34 87 GLY A O 1
ATOM 684 N N . GLN A 1 88 ? 16.691 1.727 -64.512 1.00 52.94 88 GLN A N 1
ATOM 685 C CA . GLN A 1 88 ? 16.318 0.467 -65.170 1.00 52.94 88 GLN A CA 1
ATOM 686 C C . GLN A 1 88 ? 14.803 0.431 -65.363 1.00 52.94 88 GLN A C 1
ATOM 688 O O . GLN A 1 88 ? 14.372 -0.135 -66.390 1.00 52.94 88 GLN A O 1
#